Protein AF-A0A6B3I0G0-F1 (afdb_monomer)

Structure (mmCIF, N/CA/C/O backbone):
data_AF-A0A6B3I0G0-F1
#
_entry.id   AF-A0A6B3I0G0-F1
#
loop_
_atom_site.group_PDB
_atom_site.id
_atom_site.type_symbol
_atom_site.label_atom_id
_atom_site.label_alt_id
_atom_site.label_comp_id
_atom_site.label_asym_id
_atom_site.label_entity_id
_atom_site.label_seq_id
_atom_site.pdbx_PDB_ins_code
_atom_site.Cartn_x
_atom_site.Cartn_y
_atom_site.Cartn_z
_atom_site.occupancy
_atom_site.B_iso_or_equiv
_atom_site.auth_seq_id
_atom_site.auth_comp_id
_atom_site.auth_asym_id
_atom_site.auth_atom_id
_atom_site.pdbx_PDB_model_num
ATOM 1 N N . MET A 1 1 ? 5.205 12.231 10.479 1.00 69.94 1 MET A N 1
ATOM 2 C CA . MET A 1 1 ? 5.020 10.889 9.873 1.00 69.94 1 MET A CA 1
ATOM 3 C C . MET A 1 1 ? 5.214 10.915 8.364 1.00 69.94 1 MET A C 1
ATOM 5 O O . MET A 1 1 ? 5.812 9.984 7.843 1.00 69.94 1 MET A O 1
ATOM 9 N N . ASP A 1 2 ? 4.786 11.970 7.668 1.00 80.06 2 ASP A N 1
ATOM 10 C CA . ASP A 1 2 ? 4.932 12.045 6.207 1.00 80.06 2 ASP A CA 1
ATOM 11 C C . ASP A 1 2 ? 6.397 12.067 5.738 1.00 80.06 2 ASP A C 1
ATOM 13 O O . ASP A 1 2 ? 6.727 11.391 4.771 1.00 80.06 2 ASP A O 1
ATOM 17 N N . GLY A 1 3 ? 7.310 12.693 6.493 1.00 86.19 3 GLY A N 1
ATOM 18 C CA . GLY A 1 3 ? 8.752 12.625 6.209 1.00 86.19 3 GLY A CA 1
ATOM 19 C C . GLY A 1 3 ? 9.318 11.197 6.190 1.00 86.19 3 GLY A C 1
ATOM 20 O O . GLY A 1 3 ? 10.072 10.847 5.292 1.00 86.19 3 GLY A O 1
ATOM 21 N N . LEU A 1 4 ? 8.889 10.326 7.113 1.00 87.44 4 LEU A N 1
ATOM 22 C CA . LEU A 1 4 ? 9.329 8.922 7.140 1.00 87.44 4 LEU A CA 1
ATOM 23 C C . LEU A 1 4 ? 8.782 8.118 5.953 1.00 87.44 4 LEU A C 1
ATOM 25 O O . LEU A 1 4 ? 9.450 7.210 5.469 1.00 87.44 4 LEU A O 1
ATOM 29 N N . ARG A 1 5 ? 7.587 8.462 5.459 1.00 87.19 5 ARG A N 1
ATOM 30 C CA . ARG A 1 5 ? 7.023 7.851 4.245 1.00 87.19 5 ARG A CA 1
ATOM 31 C C . ARG A 1 5 ? 7.784 8.271 2.997 1.00 87.19 5 ARG A C 1
ATOM 33 O O . ARG A 1 5 ? 7.987 7.445 2.119 1.00 87.19 5 ARG A O 1
ATOM 40 N N . ILE A 1 6 ? 8.230 9.526 2.931 1.00 89.00 6 ILE A N 1
ATOM 41 C CA . ILE A 1 6 ? 9.088 10.000 1.839 1.00 89.00 6 ILE A CA 1
ATOM 42 C C . ILE A 1 6 ? 10.418 9.245 1.862 1.00 89.00 6 ILE A C 1
ATOM 44 O O . ILE A 1 6 ? 10.835 8.731 0.831 1.00 89.00 6 ILE A O 1
ATOM 48 N N . VAL A 1 7 ? 11.041 9.097 3.035 1.00 91.50 7 VAL A N 1
ATOM 49 C CA . VAL A 1 7 ? 12.265 8.291 3.178 1.00 91.50 7 VAL A CA 1
ATOM 50 C C . VAL A 1 7 ? 12.027 6.851 2.716 1.00 91.50 7 VAL A C 1
ATOM 52 O O . VAL A 1 7 ? 12.796 6.343 1.906 1.00 91.50 7 VAL A O 1
ATOM 55 N N . ALA A 1 8 ? 10.931 6.218 3.144 1.00 90.94 8 ALA A N 1
ATOM 56 C CA . ALA A 1 8 ? 10.567 4.874 2.701 1.00 90.94 8 ALA A CA 1
ATOM 57 C C . ALA A 1 8 ? 10.362 4.787 1.175 1.00 90.94 8 ALA A C 1
ATOM 59 O O . ALA A 1 8 ? 10.837 3.843 0.548 1.00 90.94 8 ALA A O 1
ATOM 60 N N . ALA A 1 9 ? 9.706 5.779 0.560 1.00 89.75 9 ALA A N 1
ATOM 61 C CA . ALA A 1 9 ? 9.525 5.848 -0.892 1.00 89.75 9 ALA A CA 1
ATOM 62 C C . ALA A 1 9 ? 10.864 5.956 -1.622 1.00 89.75 9 ALA A C 1
ATOM 64 O O . ALA A 1 9 ? 11.109 5.208 -2.564 1.00 89.75 9 ALA A O 1
ATOM 65 N N . LEU A 1 10 ? 11.749 6.840 -1.158 1.00 91.44 10 LEU A N 1
ATOM 66 C CA . LEU A 1 10 ? 13.077 7.024 -1.739 1.00 91.44 10 LEU A CA 1
ATOM 67 C C . LEU A 1 10 ? 13.928 5.759 -1.617 1.00 91.44 10 LEU A C 1
ATOM 69 O O . LEU A 1 10 ? 14.600 5.395 -2.576 1.00 91.44 10 LEU A O 1
ATOM 73 N N . MET A 1 11 ? 13.851 5.055 -0.486 1.00 92.06 11 MET A N 1
ATOM 74 C CA . MET A 1 11 ? 14.497 3.753 -0.306 1.00 92.06 11 MET A CA 1
ATOM 75 C C . MET A 1 11 ? 14.012 2.732 -1.344 1.00 92.06 11 MET A C 1
ATOM 77 O O . MET A 1 11 ? 14.832 2.083 -1.991 1.00 92.06 11 MET A O 1
ATOM 81 N N . VAL A 1 12 ? 12.696 2.623 -1.555 1.00 90.19 12 VAL A N 1
ATOM 82 C CA . VAL A 1 12 ? 12.117 1.698 -2.546 1.00 90.19 12 VAL A CA 1
ATOM 83 C C . VAL A 1 12 ? 12.515 2.089 -3.972 1.00 90.19 12 VAL A C 1
ATOM 85 O O . VAL A 1 12 ? 12.908 1.223 -4.753 1.00 90.19 12 VAL A O 1
ATOM 88 N N . CYS A 1 13 ? 12.477 3.380 -4.310 1.00 89.69 13 CYS A N 1
ATOM 89 C CA . CYS A 1 13 ? 12.934 3.875 -5.609 1.00 89.69 13 CYS A CA 1
ATOM 90 C C . CYS A 1 13 ? 14.417 3.56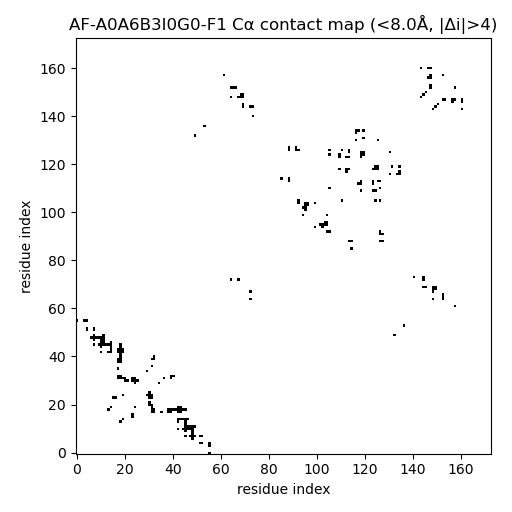0 -5.839 1.00 89.69 13 CYS A C 1
ATOM 92 O O . CYS A 1 13 ? 14.778 3.062 -6.903 1.00 89.69 13 CYS A O 1
ATOM 94 N N . LEU A 1 14 ? 15.265 3.793 -4.833 1.00 90.12 14 LEU A N 1
ATOM 95 C CA . LEU A 1 14 ? 16.694 3.505 -4.906 1.00 90.12 14 LEU A CA 1
ATOM 96 C C . LEU A 1 14 ? 16.953 2.006 -5.102 1.00 90.12 14 LEU A C 1
ATOM 98 O O . LEU A 1 14 ? 17.773 1.634 -5.940 1.00 90.12 14 LEU A O 1
ATOM 102 N N . TYR A 1 15 ? 16.212 1.150 -4.393 1.00 89.12 15 TYR A N 1
ATOM 103 C CA . TYR A 1 15 ? 16.270 -0.296 -4.594 1.00 89.12 15 TYR A CA 1
ATOM 104 C C . TYR A 1 15 ? 15.917 -0.676 -6.031 1.00 89.12 15 TYR A C 1
ATOM 106 O O . TYR A 1 15 ? 16.691 -1.366 -6.682 1.00 89.12 15 TYR A O 1
ATOM 114 N N . HIS A 1 16 ? 14.801 -0.183 -6.568 1.00 86.88 16 HIS A N 1
ATOM 115 C CA . HIS A 1 16 ? 14.402 -0.498 -7.940 1.00 86.88 16 HIS A CA 1
ATOM 116 C C . HIS A 1 16 ? 15.345 0.059 -9.010 1.00 86.88 16 HIS A C 1
ATOM 118 O O . HIS A 1 16 ? 15.413 -0.517 -10.089 1.00 86.88 16 HIS A O 1
ATOM 124 N N . TYR A 1 17 ? 16.063 1.145 -8.728 1.00 84.44 17 TYR A N 1
ATOM 125 C CA . TYR A 1 17 ? 16.966 1.776 -9.687 1.00 84.44 17 TYR A CA 1
ATOM 126 C C . TYR A 1 17 ? 18.373 1.156 -9.692 1.00 84.44 17 TYR A C 1
ATOM 128 O O . TYR A 1 17 ? 18.923 0.899 -10.762 1.00 84.44 17 TYR A O 1
ATOM 136 N N . ALA A 1 18 ? 18.949 0.911 -8.508 1.00 84.00 18 ALA A N 1
ATOM 137 C CA . ALA A 1 18 ? 20.360 0.531 -8.350 1.00 84.00 18 ALA A CA 1
ATOM 138 C C . ALA A 1 18 ? 20.608 -0.738 -7.508 1.00 84.00 18 ALA A C 1
ATOM 140 O O . ALA A 1 18 ? 21.733 -1.236 -7.481 1.00 84.00 18 ALA A O 1
ATOM 141 N N . GLY A 1 19 ? 19.601 -1.247 -6.790 1.00 78.94 19 GLY A N 1
ATOM 142 C CA . GLY A 1 19 ? 19.750 -2.390 -5.872 1.00 78.94 19 GLY A CA 1
ATOM 143 C C . GLY A 1 19 ? 19.107 -3.697 -6.349 1.00 78.94 19 GLY A C 1
ATOM 144 O O . GLY A 1 19 ? 19.468 -4.770 -5.875 1.00 78.94 19 GLY A O 1
ATOM 145 N N . LYS A 1 20 ? 18.134 -3.628 -7.260 1.00 79.50 20 LYS A N 1
ATOM 146 C CA . LYS A 1 20 ? 17.402 -4.784 -7.776 1.00 79.50 20 LYS A CA 1
ATOM 147 C C . LYS A 1 20 ? 18.126 -5.351 -8.997 1.00 79.50 20 LYS A C 1
ATOM 149 O O . LYS A 1 20 ? 18.380 -4.628 -9.953 1.00 79.50 20 LYS A O 1
ATOM 154 N N . GLU A 1 21 ? 18.401 -6.649 -8.986 1.00 75.81 21 GLU A N 1
ATOM 155 C CA . GLU A 1 21 ? 18.920 -7.374 -10.153 1.00 75.81 21 GLU A CA 1
ATOM 156 C C . GLU A 1 21 ? 17.788 -7.967 -11.026 1.00 75.81 21 GLU A C 1
ATOM 158 O O . GLU A 1 21 ? 16.598 -7.753 -10.767 1.00 75.81 21 GLU A O 1
ATOM 163 N N . GLY A 1 22 ? 18.135 -8.688 -12.098 1.00 80.81 22 GLY A N 1
ATOM 164 C CA . GLY A 1 22 ? 17.175 -9.266 -13.050 1.00 80.81 22 GLY A CA 1
ATOM 165 C C . GLY A 1 22 ? 16.700 -8.241 -14.082 1.00 80.81 22 GLY A C 1
ATOM 166 O O . GLY A 1 22 ? 17.522 -7.655 -14.777 1.00 80.81 22 GLY A O 1
ATOM 167 N N . THR A 1 23 ? 15.392 -7.964 -14.136 1.00 71.00 23 THR A N 1
ATOM 168 C CA . THR A 1 23 ? 14.775 -7.060 -15.136 1.00 71.00 23 THR A CA 1
ATOM 169 C C . THR A 1 23 ? 15.430 -5.677 -15.211 1.00 71.00 23 THR A C 1
ATOM 171 O O . THR A 1 23 ? 15.455 -5.043 -16.255 1.00 71.00 23 THR A O 1
ATOM 174 N N . VAL A 1 24 ? 15.962 -5.184 -14.089 1.00 72.94 24 VAL A N 1
ATOM 175 C CA . VAL A 1 24 ? 16.658 -3.890 -14.027 1.00 72.94 24 VAL A CA 1
ATOM 176 C C . VAL A 1 24 ? 18.065 -3.991 -14.619 1.00 72.94 24 VAL A C 1
ATOM 178 O O . VAL A 1 24 ? 18.493 -3.081 -15.320 1.00 72.94 24 VAL A O 1
ATOM 181 N N . ALA A 1 25 ? 18.772 -5.103 -14.401 1.00 76.06 25 ALA A N 1
ATOM 182 C CA . ALA A 1 25 ? 20.063 -5.358 -15.041 1.00 76.06 25 ALA A CA 1
ATOM 183 C C . ALA A 1 25 ? 19.920 -5.491 -16.565 1.00 76.06 25 ALA A C 1
ATOM 185 O O . ALA A 1 25 ? 20.778 -5.017 -17.302 1.00 76.06 25 ALA A O 1
ATOM 186 N N . GLU A 1 26 ? 18.809 -6.063 -17.037 1.00 76.19 26 GLU A N 1
ATOM 187 C CA . GLU A 1 26 ? 18.459 -6.092 -18.462 1.00 76.19 26 GLU A CA 1
ATOM 188 C C . GLU A 1 26 ? 18.226 -4.679 -19.016 1.00 76.19 26 GLU A C 1
ATOM 190 O O . GLU A 1 26 ? 18.789 -4.340 -20.055 1.00 76.19 26 GLU A O 1
ATOM 195 N N . SER A 1 27 ? 17.493 -3.812 -18.301 1.00 77.12 27 SER A N 1
ATOM 196 C CA . SER A 1 27 ? 17.328 -2.400 -18.692 1.00 77.12 27 SER A CA 1
ATOM 197 C C . SER A 1 27 ? 18.646 -1.625 -18.759 1.00 77.12 27 SER A C 1
ATOM 199 O O . SER A 1 27 ? 18.802 -0.750 -19.609 1.00 77.12 27 SER A O 1
ATOM 201 N N . TRP A 1 28 ? 19.590 -1.929 -17.868 1.00 78.38 28 TRP A N 1
ATOM 202 C CA . TRP A 1 28 ? 20.912 -1.301 -17.843 1.00 78.38 28 TRP A CA 1
ATOM 203 C C . TRP A 1 28 ? 21.917 -1.935 -18.815 1.00 78.38 28 TRP A C 1
ATOM 205 O O . TRP A 1 28 ? 23.000 -1.387 -19.017 1.00 78.38 28 TRP A O 1
ATOM 215 N N . GLY A 1 29 ? 21.603 -3.101 -19.385 1.00 79.12 29 GLY A N 1
ATOM 216 C CA . GLY A 1 29 ? 22.521 -3.911 -20.190 1.00 79.12 29 GLY A CA 1
ATOM 217 C C . GLY A 1 29 ? 23.643 -4.602 -19.399 1.00 79.12 29 GLY A C 1
ATOM 218 O O . GLY A 1 29 ? 24.358 -5.426 -19.964 1.00 79.12 29 GLY A O 1
ATOM 219 N N . GLN A 1 30 ? 23.808 -4.294 -18.108 1.00 80.31 30 GLN A N 1
ATOM 220 C CA . GLN A 1 30 ? 24.756 -4.907 -17.169 1.00 80.31 30 GLN A CA 1
ATOM 221 C C . GLN A 1 30 ? 24.193 -4.854 -15.739 1.00 80.31 30 GLN A C 1
ATOM 223 O O . GLN A 1 30 ? 23.286 -4.072 -15.449 1.00 80.31 30 GLN A O 1
ATOM 228 N N . SER A 1 31 ? 24.733 -5.662 -14.816 1.00 79.69 31 SER A N 1
ATOM 229 C CA . SER A 1 31 ? 24.284 -5.624 -13.414 1.00 79.69 31 SER A CA 1
ATOM 230 C C . SER A 1 31 ? 24.536 -4.238 -12.786 1.00 79.69 31 SER A C 1
ATOM 232 O O . SER A 1 31 ? 25.650 -3.709 -12.890 1.00 79.69 31 SER A O 1
ATOM 234 N N . PRO A 1 32 ? 23.545 -3.660 -12.073 1.00 78.69 32 PRO A N 1
ATOM 235 C CA . PRO A 1 32 ? 23.714 -2.419 -11.317 1.00 78.69 32 PRO A CA 1
ATOM 236 C C . PRO A 1 32 ? 24.874 -2.456 -10.317 1.00 78.69 32 PRO A C 1
ATOM 238 O O . PRO A 1 32 ? 25.462 -1.413 -10.032 1.00 78.69 32 PRO A O 1
ATOM 241 N N . ALA A 1 33 ? 25.241 -3.641 -9.818 1.00 78.56 33 ALA A N 1
ATOM 242 C CA . ALA A 1 33 ? 26.380 -3.817 -8.922 1.00 78.56 33 ALA A CA 1
ATOM 243 C C . ALA A 1 33 ? 27.722 -3.499 -9.605 1.00 78.56 33 ALA A C 1
ATOM 245 O O . ALA A 1 33 ? 28.654 -3.047 -8.944 1.00 78.56 33 ALA A O 1
ATOM 246 N N . HIS A 1 34 ? 27.815 -3.680 -10.925 1.00 80.50 34 HIS A N 1
ATOM 247 C CA . HIS A 1 34 ? 28.999 -3.315 -11.704 1.00 80.50 34 HIS A CA 1
ATOM 248 C C . HIS A 1 34 ? 29.009 -1.834 -12.094 1.00 80.50 34 HIS A C 1
ATOM 250 O O . HIS A 1 34 ? 30.063 -1.202 -12.055 1.00 80.50 34 HIS A O 1
ATOM 256 N N . LEU A 1 35 ? 27.848 -1.271 -12.442 1.00 81.06 35 LEU A N 1
ATOM 257 C CA . LEU A 1 35 ? 27.731 0.134 -12.851 1.00 81.06 35 LEU A CA 1
ATOM 258 C C . LEU A 1 35 ? 27.845 1.103 -11.666 1.00 81.06 35 LEU A C 1
ATOM 260 O O . LEU A 1 35 ? 28.427 2.179 -11.796 1.00 81.06 35 LEU A O 1
ATOM 264 N N . PHE A 1 36 ? 27.317 0.718 -10.501 1.00 82.19 36 PHE A N 1
ATOM 265 C CA . PHE A 1 36 ? 27.279 1.553 -9.302 1.00 82.19 36 PHE A CA 1
ATOM 266 C C . PHE A 1 36 ? 27.688 0.761 -8.043 1.00 82.19 36 PHE A C 1
ATOM 268 O O . PHE A 1 36 ? 26.871 0.579 -7.143 1.00 82.19 36 PHE A O 1
ATOM 275 N N . PRO A 1 37 ? 28.943 0.301 -7.915 1.00 78.94 37 PRO A N 1
ATOM 276 C CA . PRO A 1 37 ? 29.349 -0.661 -6.880 1.00 78.94 37 PRO A CA 1
ATOM 277 C C . PRO A 1 37 ? 29.134 -0.174 -5.438 1.00 78.94 37 PRO A C 1
ATOM 279 O O . PRO A 1 37 ? 28.650 -0.916 -4.578 1.00 78.94 37 PRO A O 1
ATOM 282 N N . THR A 1 38 ? 29.432 1.097 -5.161 1.00 81.62 38 THR A N 1
ATOM 283 C CA . THR A 1 38 ? 29.195 1.699 -3.841 1.00 81.62 38 THR A CA 1
ATOM 284 C C . THR A 1 38 ? 27.710 1.934 -3.583 1.00 81.62 38 THR A C 1
ATOM 286 O O . THR A 1 38 ? 27.217 1.599 -2.509 1.00 81.62 38 THR A O 1
ATOM 289 N N . LEU A 1 39 ? 26.974 2.466 -4.563 1.00 82.00 39 LEU A N 1
ATOM 290 C CA . LEU A 1 39 ? 25.552 2.783 -4.415 1.00 82.00 39 LEU A CA 1
ATOM 291 C C . LEU A 1 39 ? 24.688 1.523 -4.321 1.00 82.00 39 LEU A C 1
ATOM 293 O O . LEU A 1 39 ? 23.778 1.483 -3.500 1.00 82.00 39 LEU A O 1
ATOM 297 N N . SER A 1 40 ? 24.985 0.497 -5.119 1.00 80.38 40 SER A N 1
ATOM 298 C CA . SER A 1 40 ? 24.253 -0.771 -5.171 1.00 80.38 40 SER A CA 1
ATOM 299 C C . SER A 1 40 ? 24.279 -1.486 -3.817 1.00 80.38 40 SER A C 1
ATOM 301 O O . SER A 1 40 ? 23.236 -1.911 -3.322 1.00 80.38 40 SER A O 1
ATOM 303 N N . SER A 1 41 ? 25.430 -1.468 -3.134 1.00 81.62 41 SER A N 1
ATOM 304 C CA . SER A 1 41 ? 25.583 -2.016 -1.778 1.00 81.62 41 SER A CA 1
ATOM 305 C C . SER A 1 41 ? 24.605 -1.398 -0.768 1.00 81.62 41 SER A C 1
ATOM 307 O O . SER A 1 41 ? 24.040 -2.110 0.061 1.00 81.62 41 SER A O 1
ATOM 309 N N . PHE A 1 42 ? 24.355 -0.084 -0.848 1.00 83.44 42 PHE A N 1
ATOM 310 C CA . PHE A 1 42 ? 23.356 0.587 -0.006 1.00 83.44 42 PHE A CA 1
ATOM 311 C C . PHE A 1 42 ? 21.930 0.426 -0.550 1.00 83.44 42 PHE A C 1
ATOM 313 O O . PHE A 1 42 ? 20.984 0.261 0.222 1.00 83.44 42 PHE A O 1
ATOM 320 N N . ALA A 1 43 ? 21.764 0.449 -1.871 1.00 86.38 43 ALA A N 1
ATOM 321 C CA . ALA A 1 43 ? 20.476 0.378 -2.547 1.00 86.38 43 ALA A CA 1
ATOM 322 C C . ALA A 1 43 ? 19.749 -0.949 -2.300 1.00 86.38 43 ALA A C 1
ATOM 324 O O . ALA A 1 43 ? 18.521 -0.952 -2.224 1.00 86.38 43 ALA A O 1
ATOM 325 N N . THR A 1 44 ? 20.468 -2.057 -2.099 1.00 84.38 44 THR A N 1
ATOM 326 C CA . THR A 1 44 ? 19.881 -3.365 -1.749 1.00 84.38 44 THR A CA 1
ATOM 327 C C . THR A 1 44 ? 19.038 -3.302 -0.468 1.00 84.38 44 THR A C 1
ATOM 329 O O . THR A 1 44 ? 17.951 -3.889 -0.398 1.00 84.38 44 THR A O 1
ATOM 332 N N . TYR A 1 45 ? 19.465 -2.505 0.519 1.00 86.94 45 TYR A N 1
ATOM 333 C CA . TYR A 1 45 ? 18.698 -2.258 1.748 1.00 86.94 45 TYR A CA 1
ATOM 334 C C . TYR A 1 45 ? 17.457 -1.389 1.523 1.00 86.94 45 TYR A C 1
ATOM 336 O O . TYR A 1 45 ? 16.588 -1.312 2.390 1.00 86.94 45 TYR A O 1
ATOM 344 N N . GLY A 1 46 ? 17.320 -0.762 0.355 1.00 87.50 46 GLY A N 1
ATOM 345 C CA . GLY A 1 46 ? 16.136 0.007 -0.003 1.00 87.50 46 GLY A CA 1
ATOM 346 C C . GLY A 1 46 ? 14.852 -0.835 -0.052 1.00 87.50 46 GLY A C 1
ATOM 347 O O . GLY A 1 46 ? 13.760 -0.308 0.161 1.00 87.50 46 GLY A O 1
ATOM 348 N N . SER A 1 47 ? 14.977 -2.159 -0.214 1.00 88.12 47 SER A N 1
ATOM 349 C CA . SER A 1 47 ? 13.871 -3.119 -0.077 1.00 88.12 47 SER A CA 1
ATOM 350 C C . SER A 1 47 ? 13.180 -3.051 1.296 1.00 88.12 47 SER A C 1
ATOM 352 O O . SER A 1 47 ? 11.964 -3.247 1.386 1.00 88.12 47 SER A O 1
ATOM 354 N N . LEU A 1 48 ? 13.911 -2.665 2.353 1.00 90.56 48 LEU A N 1
ATOM 355 C CA . LEU A 1 48 ? 13.364 -2.450 3.698 1.00 90.56 48 LEU A CA 1
ATOM 356 C C . LEU A 1 48 ? 12.358 -1.288 3.749 1.00 90.56 48 LEU A C 1
ATOM 358 O O . LEU A 1 48 ? 11.517 -1.227 4.649 1.00 90.56 48 LEU A O 1
ATOM 362 N N . GLY A 1 49 ? 12.390 -0.383 2.764 1.00 90.12 49 GLY A N 1
ATOM 363 C CA . GLY A 1 49 ? 11.429 0.713 2.650 1.00 90.12 49 GLY A CA 1
ATOM 364 C C . GLY A 1 49 ? 9.980 0.218 2.574 1.00 90.12 49 GLY A C 1
ATOM 365 O O . GLY A 1 49 ? 9.089 0.837 3.155 1.00 90.12 49 GLY A O 1
ATOM 366 N N . VAL A 1 50 ? 9.737 -0.949 1.963 1.00 89.25 50 VAL A N 1
ATOM 367 C CA . VAL A 1 50 ? 8.400 -1.569 1.930 1.00 89.25 50 VAL A CA 1
ATOM 368 C C . VAL A 1 50 ? 7.927 -1.934 3.340 1.00 89.25 50 VAL A C 1
ATOM 370 O O . VAL A 1 50 ? 6.790 -1.644 3.711 1.00 89.25 50 VAL A O 1
ATOM 373 N N . GLN A 1 51 ? 8.798 -2.529 4.157 1.00 90.88 51 GLN A N 1
ATOM 374 C CA . GLN A 1 51 ? 8.458 -2.905 5.534 1.00 90.88 51 GLN A CA 1
ATOM 375 C C . GLN A 1 51 ? 8.228 -1.661 6.397 1.00 90.88 51 GLN A C 1
ATOM 377 O O . GLN A 1 51 ? 7.281 -1.620 7.185 1.00 90.88 51 GLN A O 1
ATOM 382 N N . LEU A 1 52 ? 9.031 -0.613 6.193 1.00 89.62 52 LEU A N 1
ATOM 383 C CA . LEU A 1 52 ? 8.847 0.671 6.863 1.00 89.62 52 LEU A CA 1
ATOM 384 C C . LEU A 1 52 ? 7.486 1.302 6.519 1.00 89.62 52 LEU A C 1
ATOM 386 O O . LEU A 1 52 ? 6.799 1.789 7.420 1.00 89.62 52 LEU A O 1
ATOM 390 N N . PHE A 1 53 ? 7.046 1.233 5.257 1.00 88.06 53 PHE A N 1
ATOM 391 C CA . PHE A 1 53 ? 5.701 1.663 4.861 1.00 88.06 53 PHE A CA 1
ATOM 392 C C . PHE A 1 53 ? 4.607 0.931 5.637 1.00 88.06 53 PHE A C 1
ATOM 394 O O . PHE A 1 53 ? 3.725 1.584 6.198 1.00 88.06 53 PHE A O 1
ATOM 401 N N . PHE A 1 54 ? 4.686 -0.399 5.725 1.00 88.31 54 PHE A N 1
ATOM 402 C CA . PHE A 1 54 ? 3.702 -1.195 6.459 1.00 88.31 54 PHE A CA 1
ATOM 403 C C . PHE A 1 54 ? 3.660 -0.854 7.948 1.00 88.31 54 PHE A C 1
ATOM 405 O O . PHE A 1 54 ? 2.571 -0.704 8.506 1.00 88.31 54 PHE A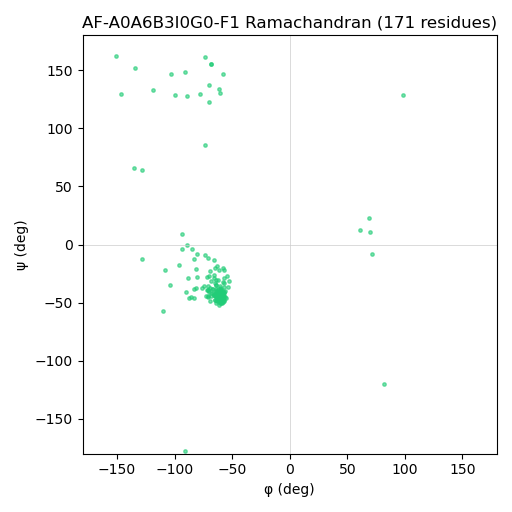 O 1
ATOM 412 N N . ILE A 1 55 ? 4.819 -0.667 8.584 1.00 89.56 55 ILE A N 1
ATOM 413 C CA . ILE A 1 55 ? 4.900 -0.289 10.001 1.00 89.56 55 ILE A CA 1
ATOM 414 C C . ILE A 1 55 ? 4.252 1.083 10.227 1.00 89.56 55 ILE A C 1
ATOM 416 O O . ILE A 1 55 ? 3.409 1.233 11.116 1.00 89.56 55 ILE A O 1
ATOM 420 N N . ILE A 1 56 ? 4.587 2.080 9.399 1.00 90.25 56 ILE A N 1
ATOM 421 C CA . ILE A 1 56 ? 4.020 3.431 9.519 1.00 90.25 56 ILE A CA 1
ATOM 422 C C . ILE A 1 56 ? 2.509 3.405 9.263 1.00 90.25 56 ILE A C 1
ATOM 424 O O . ILE A 1 56 ? 1.750 4.031 10.007 1.00 90.25 56 ILE A O 1
ATOM 428 N N . SER A 1 57 ? 2.050 2.696 8.228 1.00 88.00 57 SER A N 1
ATOM 429 C CA . SER A 1 57 ? 0.621 2.546 7.938 1.00 88.00 57 SER A CA 1
ATOM 430 C C . SER A 1 57 ? -0.119 1.886 9.100 1.00 88.00 57 SER A C 1
ATOM 432 O O . SER A 1 57 ? -1.098 2.459 9.584 1.00 88.00 57 SER A O 1
ATOM 434 N N . GLY A 1 58 ? 0.377 0.755 9.612 1.00 88.94 58 GLY A N 1
ATOM 435 C CA . GLY A 1 58 ? -0.201 0.048 10.759 1.00 88.94 58 GLY A CA 1
ATOM 436 C C . GLY A 1 58 ? -0.318 0.933 12.001 1.00 88.94 58 GLY A C 1
ATOM 437 O O . GLY A 1 58 ? -1.384 1.005 12.619 1.00 88.94 58 GLY A O 1
ATOM 438 N N . PHE A 1 59 ? 0.738 1.685 12.317 1.00 89.25 59 PHE A N 1
ATOM 439 C CA . PHE A 1 59 ? 0.735 2.643 13.422 1.00 89.25 59 PHE A CA 1
ATOM 440 C C . PHE A 1 59 ? -0.324 3.743 13.240 1.00 89.25 59 PHE A C 1
ATOM 442 O O . PHE A 1 59 ? -1.151 3.973 14.129 1.00 89.25 59 PHE A O 1
ATOM 449 N N . VAL A 1 60 ? -0.357 4.390 12.068 1.00 88.94 60 VAL A N 1
ATOM 450 C CA . VAL A 1 60 ? -1.332 5.452 11.756 1.00 88.94 60 VAL A CA 1
ATOM 451 C C . VAL A 1 60 ? -2.765 4.932 11.848 1.00 88.94 60 VAL A C 1
ATOM 453 O O . VAL A 1 60 ? -3.648 5.643 12.332 1.00 88.94 60 VAL A O 1
ATOM 456 N N . ILE A 1 61 ? -3.012 3.702 11.403 1.00 88.31 61 ILE A N 1
ATOM 457 C CA . ILE A 1 61 ? -4.331 3.061 11.446 1.00 88.31 61 ILE A CA 1
ATOM 458 C C . ILE A 1 61 ? -4.798 2.863 12.876 1.00 88.31 61 ILE A C 1
ATOM 460 O O . ILE A 1 61 ? -5.905 3.292 13.203 1.00 88.31 61 ILE A O 1
ATOM 464 N N . CYS A 1 62 ? -3.949 2.278 13.720 1.00 89.31 62 CYS A N 1
ATOM 465 C CA . CYS A 1 62 ? -4.273 2.062 15.123 1.00 89.31 62 CYS A CA 1
ATOM 466 C C . CYS A 1 62 ? -4.626 3.393 15.800 1.00 89.31 62 CYS A C 1
ATOM 468 O O . CYS A 1 62 ? -5.687 3.506 16.413 1.00 89.31 62 CYS A O 1
ATOM 470 N N . MET A 1 63 ? -3.806 4.427 15.594 1.00 88.12 63 MET A N 1
ATOM 471 C CA . MET A 1 63 ? -4.006 5.752 16.189 1.00 88.12 63 MET A CA 1
ATOM 472 C C . MET A 1 63 ? -5.268 6.469 15.694 1.00 88.12 63 MET A C 1
ATOM 474 O O . MET A 1 63 ? -6.000 7.053 16.485 1.00 88.12 63 MET A O 1
ATOM 478 N N . SER A 1 64 ? -5.555 6.430 14.393 1.00 87.44 64 SER A N 1
ATOM 479 C CA . SER A 1 64 ? -6.672 7.195 13.808 1.00 87.44 64 SER A CA 1
ATOM 480 C C . SER A 1 64 ? -8.016 6.454 13.785 1.00 87.44 64 SER A C 1
ATOM 482 O O . SER A 1 64 ? -9.011 7.011 13.319 1.00 87.44 64 SER A O 1
ATOM 484 N N . SER A 1 65 ? -8.055 5.215 14.283 1.00 88.19 65 SER A N 1
ATOM 485 C CA . SER A 1 65 ? -9.280 4.413 14.405 1.00 88.19 65 SER A CA 1
ATOM 486 C C . SER A 1 65 ? -10.127 4.747 15.638 1.00 88.19 65 SER A C 1
ATOM 488 O O . SER A 1 65 ? -11.326 4.469 15.649 1.00 88.19 65 SER A O 1
ATOM 490 N N . TRP A 1 66 ? -9.531 5.359 16.665 1.00 89.94 66 TRP A N 1
ATOM 491 C CA . TRP A 1 66 ? -10.215 5.693 17.913 1.00 89.94 66 TRP A CA 1
ATOM 492 C C . TRP A 1 66 ? -11.396 6.640 17.683 1.00 89.94 66 TRP A C 1
ATOM 494 O O . TRP A 1 66 ? -11.268 7.659 17.007 1.00 89.94 66 TRP A O 1
ATOM 504 N N . GLY A 1 67 ? -12.554 6.287 18.246 1.00 84.88 67 GLY A N 1
ATOM 505 C CA . GLY A 1 67 ? -13.774 7.093 18.145 1.00 84.88 67 GLY A CA 1
ATOM 506 C C . GLY A 1 67 ? -14.408 7.145 16.750 1.00 84.88 67 GLY A C 1
ATOM 507 O O . GLY A 1 67 ? -15.304 7.956 16.538 1.00 84.88 67 GLY A O 1
ATOM 508 N N . ARG A 1 68 ? -13.969 6.313 15.793 1.00 86.69 68 ARG A N 1
ATOM 509 C CA . ARG A 1 68 ? -14.551 6.262 14.443 1.00 86.69 68 ARG A CA 1
ATOM 510 C C . ARG A 1 68 ? -15.466 5.061 14.252 1.00 86.69 68 ARG A C 1
ATOM 512 O O . ARG A 1 68 ? -15.205 3.977 14.769 1.00 86.69 68 ARG A O 1
ATOM 519 N N . THR A 1 69 ? -16.507 5.245 13.444 1.00 87.94 69 THR A N 1
ATOM 520 C CA . THR A 1 69 ? -17.328 4.134 12.954 1.00 87.94 69 THR A CA 1
ATOM 521 C C . THR A 1 69 ? -16.577 3.340 11.881 1.00 87.94 69 THR A C 1
ATOM 523 O O . THR A 1 69 ? -15.636 3.837 11.254 1.00 87.94 69 THR A O 1
ATOM 526 N N . VAL A 1 70 ? -17.023 2.108 11.616 1.00 87.19 70 VAL A N 1
ATOM 527 C CA . VAL A 1 70 ? -16.480 1.273 10.527 1.00 87.19 70 VAL A CA 1
ATOM 528 C C . VAL A 1 70 ? -16.594 1.982 9.174 1.00 87.19 70 VAL A C 1
ATOM 530 O O . VAL A 1 70 ? -15.646 1.966 8.390 1.00 87.19 70 VAL A O 1
ATOM 533 N N . GLY A 1 71 ? -17.722 2.653 8.917 1.00 86.88 71 GLY A N 1
ATOM 534 C CA . GLY A 1 71 ? -17.954 3.383 7.670 1.00 86.88 71 GLY A CA 1
ATOM 535 C C . GLY A 1 71 ? -17.007 4.572 7.496 1.00 86.88 71 GLY A C 1
ATOM 536 O O . GLY A 1 71 ? -16.459 4.772 6.413 1.00 86.88 71 GLY A O 1
ATOM 537 N N . ASP A 1 72 ? -16.757 5.340 8.557 1.00 87.12 72 ASP A N 1
ATOM 538 C CA . ASP A 1 72 ? -15.837 6.486 8.502 1.00 87.12 72 ASP A CA 1
ATOM 539 C C . ASP A 1 72 ? -14.382 6.046 8.377 1.00 87.12 72 ASP A C 1
ATOM 541 O O . ASP A 1 72 ? -13.591 6.679 7.671 1.00 87.12 72 ASP A O 1
ATOM 545 N N . PHE A 1 73 ? -14.036 4.936 9.030 1.00 88.31 73 PHE A N 1
ATOM 546 C CA . PHE A 1 73 ? -12.738 4.300 8.879 1.00 88.31 73 PHE A CA 1
ATOM 547 C C . PHE A 1 73 ? -12.517 3.856 7.428 1.00 88.31 73 PHE A C 1
ATOM 549 O O . PHE A 1 73 ? -11.527 4.254 6.815 1.00 88.31 73 PHE A O 1
ATOM 556 N N . PHE A 1 74 ? -13.458 3.105 6.848 1.00 87.19 74 PHE A N 1
ATOM 557 C CA . PHE A 1 74 ? -13.327 2.578 5.489 1.00 87.19 74 PHE A CA 1
ATOM 558 C C . PHE A 1 74 ? -13.299 3.692 4.435 1.00 87.19 74 PHE A C 1
ATOM 560 O O . PHE A 1 74 ? -12.385 3.732 3.611 1.00 87.19 74 PHE A O 1
ATOM 567 N N . ARG A 1 75 ? -14.225 4.661 4.511 1.00 88.31 75 ARG A N 1
ATOM 568 C CA . ARG A 1 75 ? -14.270 5.808 3.584 1.00 88.31 75 ARG A CA 1
ATOM 569 C C . ARG A 1 75 ? -12.972 6.607 3.596 1.00 88.31 75 ARG A C 1
ATOM 571 O O . ARG A 1 75 ? -12.443 6.922 2.534 1.00 88.31 75 ARG A O 1
ATOM 578 N N . SER A 1 76 ? -12.416 6.876 4.780 1.00 87.25 76 SER A N 1
ATOM 579 C CA . SER A 1 76 ? -11.148 7.606 4.906 1.00 87.25 76 SER A CA 1
ATOM 580 C C . SER A 1 76 ? -9.970 6.878 4.248 1.00 87.25 76 SER A C 1
ATOM 582 O O . SER A 1 76 ? -9.034 7.528 3.775 1.00 87.25 76 SER A O 1
ATOM 584 N N . ARG A 1 77 ? -9.992 5.541 4.215 1.00 87.69 77 ARG A N 1
ATOM 585 C CA . ARG A 1 77 ? -8.935 4.735 3.591 1.00 87.69 77 ARG A CA 1
ATOM 586 C C . ARG A 1 77 ? -9.117 4.603 2.094 1.00 87.69 77 ARG A C 1
ATOM 588 O O . ARG A 1 77 ? -8.161 4.850 1.367 1.00 87.69 77 ARG A O 1
ATOM 595 N N . VAL A 1 78 ? -10.331 4.310 1.636 1.00 87.94 78 VAL A N 1
ATOM 596 C CA . VAL A 1 78 ? -10.638 4.225 0.203 1.00 87.94 78 VAL A CA 1
ATOM 597 C C . VAL A 1 78 ? -10.331 5.549 -0.491 1.00 87.94 78 VAL A C 1
ATOM 599 O O . VAL A 1 78 ? -9.581 5.559 -1.462 1.00 87.94 78 VAL A O 1
ATOM 602 N N . ALA A 1 79 ? -10.790 6.671 0.073 1.00 89.19 79 ALA A N 1
ATOM 603 C CA . ALA A 1 79 ? -10.541 8.005 -0.478 1.00 89.19 79 ALA A CA 1
ATOM 604 C C . ALA A 1 79 ? -9.054 8.402 -0.498 1.00 89.19 79 ALA A C 1
ATOM 606 O O . ALA A 1 79 ? -8.672 9.316 -1.218 1.00 89.19 79 ALA A O 1
ATOM 607 N N . ARG A 1 80 ? -8.206 7.733 0.291 1.00 85.50 80 ARG A N 1
ATOM 608 C CA . ARG A 1 80 ? -6.756 7.956 0.293 1.00 85.50 80 ARG A CA 1
ATOM 609 C C . ARG A 1 80 ? -6.032 7.050 -0.701 1.00 85.50 80 ARG A C 1
ATOM 611 O O . ARG A 1 80 ? -5.090 7.501 -1.340 1.00 85.50 80 ARG A O 1
ATOM 618 N N . LEU A 1 81 ? -6.432 5.781 -0.788 1.00 86.62 81 LEU A N 1
ATOM 619 C CA . LEU A 1 81 ? -5.686 4.748 -1.509 1.00 86.62 81 LEU A CA 1
ATOM 620 C C . LEU A 1 81 ? -6.070 4.687 -2.993 1.00 86.62 81 LEU A C 1
ATOM 622 O O . LEU A 1 81 ? -5.196 4.658 -3.856 1.00 86.62 81 LEU A O 1
ATOM 626 N N . TYR A 1 82 ? -7.373 4.710 -3.291 1.00 89.81 82 TYR A N 1
ATOM 627 C CA . TYR A 1 82 ? -7.882 4.504 -4.648 1.00 89.81 82 TYR A CA 1
ATOM 628 C C . TYR A 1 82 ? -7.505 5.618 -5.631 1.00 89.81 82 TYR A C 1
ATOM 630 O O . TYR A 1 82 ? -7.090 5.275 -6.733 1.00 89.81 82 TYR A O 1
ATOM 638 N N . PRO A 1 83 ? -7.552 6.921 -5.281 1.00 91.56 83 PRO A N 1
ATOM 639 C CA . PRO A 1 83 ? -7.193 7.965 -6.242 1.00 91.56 83 PRO A CA 1
ATOM 640 C C . PRO A 1 83 ? -5.747 7.851 -6.734 1.00 91.56 83 PRO A C 1
ATOM 642 O O . PRO A 1 83 ? -5.494 7.902 -7.934 1.00 91.56 83 PRO A O 1
ATOM 645 N N . ALA A 1 84 ? -4.802 7.634 -5.813 1.00 89.44 84 ALA A N 1
ATOM 646 C CA . ALA A 1 84 ? -3.396 7.443 -6.160 1.00 89.44 84 ALA A CA 1
ATOM 647 C C . ALA A 1 84 ? -3.179 6.140 -6.945 1.00 89.44 84 ALA A C 1
ATOM 649 O O . ALA A 1 84 ? -2.396 6.106 -7.892 1.00 89.44 84 ALA A O 1
ATOM 650 N N . TYR A 1 85 ? -3.899 5.079 -6.580 1.00 90.62 85 TYR A N 1
ATOM 651 C CA . TYR A 1 85 ? -3.827 3.797 -7.267 1.00 90.62 85 TYR A CA 1
ATOM 652 C C . TYR A 1 85 ? -4.338 3.861 -8.710 1.00 90.62 85 TYR A C 1
ATOM 654 O O . TYR A 1 85 ? -3.658 3.405 -9.626 1.00 90.62 85 TYR A O 1
ATOM 662 N N . TRP A 1 86 ? -5.505 4.465 -8.931 1.00 93.25 86 TRP A N 1
ATOM 663 C CA . TRP A 1 86 ? -6.059 4.648 -10.269 1.00 93.25 86 TRP A CA 1
ATOM 664 C C . TRP A 1 86 ? -5.179 5.550 -11.126 1.00 93.25 86 TRP A C 1
ATOM 666 O O . TRP A 1 86 ? -4.945 5.226 -12.286 1.00 93.25 86 TRP A O 1
ATOM 676 N N . ALA A 1 87 ? -4.624 6.623 -10.554 1.00 92.44 87 ALA A N 1
ATOM 677 C CA . ALA A 1 87 ? -3.647 7.449 -11.256 1.00 92.44 87 ALA A CA 1
ATOM 678 C C . ALA A 1 87 ? -2.432 6.619 -11.708 1.00 92.44 87 ALA A C 1
ATOM 680 O O . ALA A 1 87 ? -2.023 6.716 -12.863 1.00 92.44 87 ALA A O 1
ATOM 681 N N . ALA A 1 88 ? -1.900 5.749 -10.841 1.00 90.31 88 ALA A N 1
ATOM 682 C CA . ALA A 1 88 ? -0.800 4.855 -11.198 1.00 90.31 88 ALA A CA 1
ATOM 683 C C . ALA A 1 88 ? -1.184 3.860 -12.308 1.00 90.31 88 ALA A C 1
ATOM 685 O O . ALA A 1 88 ? -0.406 3.678 -13.242 1.00 90.31 88 ALA A O 1
ATOM 686 N N . ILE A 1 89 ? -2.382 3.260 -12.251 1.00 90.88 89 ILE A N 1
ATOM 687 C CA . ILE A 1 89 ? -2.886 2.384 -13.323 1.00 90.88 89 ILE A CA 1
ATOM 688 C C . ILE A 1 89 ? -2.945 3.138 -14.650 1.00 90.88 89 ILE A C 1
ATOM 690 O O . ILE A 1 89 ? -2.448 2.629 -15.651 1.00 90.88 89 ILE A O 1
ATOM 694 N N . VAL A 1 90 ? -3.530 4.338 -14.668 1.00 91.31 90 VAL A N 1
ATOM 695 C CA . VAL A 1 90 ? -3.677 5.137 -15.893 1.00 91.31 90 VAL A CA 1
ATOM 696 C C . VAL A 1 90 ? -2.312 5.477 -16.479 1.00 91.31 90 VAL A C 1
ATOM 698 O O . VAL A 1 90 ? -2.099 5.260 -17.668 1.00 91.31 90 VAL A O 1
ATOM 701 N N . VAL A 1 91 ? -1.375 5.954 -15.655 1.00 90.38 91 VAL A N 1
ATOM 702 C CA . VAL A 1 91 ? -0.023 6.316 -16.106 1.00 90.38 91 VAL A CA 1
ATOM 703 C C . VAL A 1 91 ? 0.708 5.109 -16.691 1.00 90.38 91 VAL A C 1
ATOM 705 O O . VAL A 1 91 ? 1.273 5.211 -17.776 1.00 90.38 91 VAL A O 1
ATOM 708 N N . VAL A 1 92 ? 0.675 3.960 -16.012 1.00 87.81 92 VAL A N 1
ATOM 709 C CA . VAL A 1 92 ? 1.384 2.758 -16.476 1.00 87.81 92 VAL A CA 1
ATOM 710 C C . VAL A 1 92 ? 0.725 2.155 -17.713 1.00 87.81 92 VAL A C 1
ATOM 712 O O . VAL A 1 92 ? 1.423 1.774 -18.646 1.00 87.81 92 VAL A O 1
ATOM 715 N N . THR A 1 93 ? -0.606 2.137 -17.771 1.00 88.25 93 THR A N 1
ATOM 71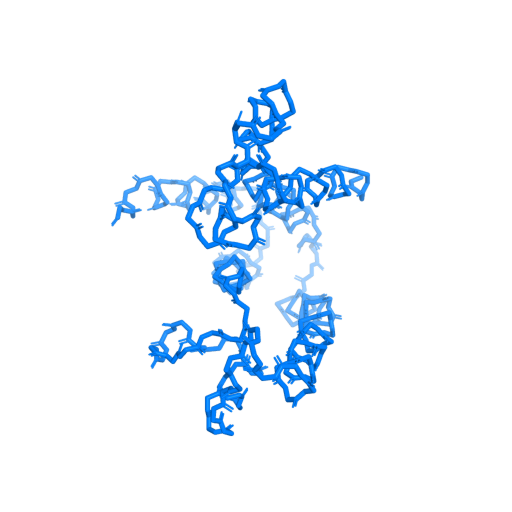6 C CA . THR A 1 93 ? -1.340 1.656 -18.952 1.00 88.25 93 THR A CA 1
ATOM 717 C C . THR A 1 93 ? -1.077 2.558 -20.158 1.00 88.25 93 THR A C 1
ATOM 719 O O . THR A 1 93 ? -0.799 2.062 -21.246 1.00 88.25 93 THR A O 1
ATOM 722 N N . ALA A 1 94 ? -1.095 3.882 -19.974 1.00 88.94 94 ALA A N 1
ATOM 723 C CA . ALA A 1 94 ? -0.758 4.830 -21.033 1.00 88.94 94 ALA A CA 1
ATOM 724 C C . ALA A 1 94 ? 0.693 4.656 -21.506 1.00 88.94 94 ALA A C 1
ATOM 726 O O . ALA A 1 94 ? 0.943 4.646 -22.709 1.00 88.94 94 ALA A O 1
ATOM 727 N N . ALA A 1 95 ? 1.638 4.462 -20.580 1.00 87.06 95 ALA A N 1
ATOM 728 C CA . ALA A 1 95 ? 3.029 4.186 -20.922 1.00 87.06 95 ALA A CA 1
ATOM 729 C C . ALA A 1 95 ? 3.179 2.884 -21.727 1.00 87.06 95 ALA A C 1
ATOM 731 O O . ALA A 1 95 ? 3.894 2.888 -22.721 1.00 87.06 95 ALA A O 1
ATOM 732 N N . ALA A 1 96 ? 2.471 1.810 -21.362 1.00 86.25 96 ALA A N 1
ATOM 733 C CA . ALA A 1 96 ? 2.497 0.541 -22.097 1.00 86.25 96 ALA A CA 1
ATOM 734 C C . ALA A 1 96 ? 1.935 0.672 -23.525 1.00 86.25 96 ALA A C 1
ATOM 736 O O . ALA A 1 96 ? 2.489 0.113 -24.467 1.00 86.25 96 ALA A O 1
ATOM 737 N N . VAL A 1 97 ? 0.872 1.463 -23.714 1.00 86.25 97 VAL A N 1
ATOM 738 C CA . VAL A 1 97 ? 0.286 1.710 -25.045 1.00 86.25 97 VAL A CA 1
ATOM 739 C C . VAL A 1 97 ? 1.192 2.588 -25.917 1.00 86.25 97 VAL A C 1
ATOM 741 O O . VAL A 1 97 ? 1.309 2.348 -27.117 1.00 86.25 97 VAL A O 1
ATOM 744 N N . LEU A 1 98 ? 1.831 3.608 -25.336 1.00 87.19 98 LEU A N 1
ATOM 745 C CA . LEU A 1 98 ? 2.694 4.543 -26.071 1.00 87.19 98 LEU A CA 1
ATOM 746 C C . LEU A 1 98 ? 4.106 3.990 -26.324 1.00 87.19 98 LEU A C 1
ATOM 748 O O . LEU A 1 98 ? 4.748 4.387 -27.295 1.00 87.19 98 LEU A O 1
ATOM 752 N N . LEU A 1 99 ? 4.593 3.096 -25.459 1.00 84.56 99 LEU A N 1
ATOM 753 C CA . LEU A 1 99 ? 5.939 2.516 -25.494 1.00 84.56 99 LEU A CA 1
ATOM 754 C C . LEU A 1 99 ? 5.876 0.975 -25.423 1.00 84.56 99 LEU A C 1
ATOM 756 O O . LEU A 1 99 ? 6.410 0.378 -24.482 1.00 84.56 99 LEU A O 1
ATOM 760 N N . PRO A 1 100 ? 5.281 0.304 -26.428 1.00 71.19 100 PRO A N 1
ATOM 761 C CA . PRO A 1 100 ? 5.034 -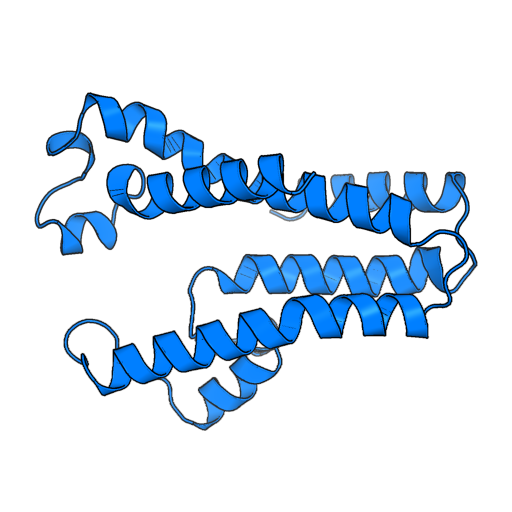1.143 -26.396 1.00 71.19 100 PRO A CA 1
ATOM 762 C C . PRO A 1 100 ? 6.314 -1.993 -26.405 1.00 71.19 100 PRO A C 1
ATOM 764 O O . PRO A 1 100 ? 6.272 -3.180 -26.114 1.00 71.19 100 PRO A O 1
ATOM 767 N N . VAL A 1 101 ? 7.469 -1.393 -26.714 1.00 66.56 101 VAL A N 1
ATOM 768 C CA . VAL A 1 101 ? 8.786 -2.051 -26.646 1.00 66.56 101 VAL A CA 1
ATOM 769 C C . VAL A 1 101 ? 9.212 -2.337 -25.199 1.00 66.56 101 VAL A C 1
ATOM 771 O O . VAL A 1 101 ? 10.041 -3.211 -24.968 1.00 66.56 101 VAL A O 1
ATOM 774 N N . VAL A 1 102 ? 8.668 -1.602 -24.222 1.00 66.50 102 VAL A N 1
ATOM 775 C CA . VAL A 1 102 ? 9.110 -1.661 -22.818 1.00 66.50 102 VAL A CA 1
ATOM 776 C C . VAL A 1 102 ? 8.136 -2.452 -21.943 1.00 66.50 102 VAL A C 1
ATOM 778 O O . VAL A 1 102 ? 8.569 -3.119 -21.005 1.00 66.50 102 VAL A O 1
ATOM 781 N N . VAL A 1 103 ? 6.829 -2.370 -22.217 1.00 69.38 103 VAL A N 1
ATOM 782 C CA . VAL A 1 103 ? 5.778 -3.017 -21.415 1.00 69.38 103 VAL A CA 1
ATOM 783 C C . VAL A 1 103 ? 4.634 -3.452 -22.324 1.00 69.38 103 VAL A C 1
ATOM 785 O O . VAL A 1 103 ? 4.102 -2.641 -23.078 1.00 69.38 103 VAL A O 1
ATOM 788 N N . GLU A 1 104 ? 4.222 -4.712 -22.215 1.00 75.31 104 GLU A N 1
ATOM 789 C CA . GLU A 1 104 ? 3.074 -5.230 -22.954 1.00 75.31 104 GLU A CA 1
ATOM 790 C C . GLU A 1 104 ? 1.759 -4.776 -22.284 1.00 75.31 104 GLU A C 1
ATOM 792 O O . GLU A 1 104 ? 1.620 -4.888 -21.059 1.00 75.31 104 GLU A O 1
ATOM 797 N N . PRO A 1 105 ? 0.802 -4.201 -23.035 1.00 77.25 105 PRO A N 1
ATOM 798 C CA . PRO A 1 105 ? -0.452 -3.732 -22.461 1.00 77.25 105 PRO A CA 1
ATOM 799 C C . PRO A 1 105 ? -1.328 -4.910 -22.016 1.00 77.25 105 PRO A C 1
ATOM 801 O O . PRO A 1 105 ? -1.499 -5.883 -22.747 1.00 77.25 105 PRO A O 1
ATOM 804 N N . LEU A 1 106 ? -1.937 -4.789 -20.833 1.00 81.44 106 LEU A N 1
ATOM 805 C CA . LEU A 1 106 ? -2.905 -5.775 -20.352 1.00 81.44 106 LEU A CA 1
ATOM 806 C C . LEU A 1 106 ? -4.188 -5.752 -21.180 1.00 81.44 106 LEU A C 1
ATOM 808 O O . LEU A 1 106 ? -4.589 -4.722 -21.739 1.00 81.44 106 LEU A O 1
ATOM 812 N N . ARG A 1 107 ? -4.885 -6.887 -21.181 1.00 86.75 107 ARG A N 1
ATOM 813 C CA . ARG A 1 107 ? -6.212 -6.979 -21.787 1.00 86.75 107 ARG A CA 1
ATOM 814 C C . ARG A 1 107 ? -7.225 -6.158 -20.982 1.00 86.75 107 ARG A C 1
ATOM 816 O O . ARG A 1 107 ? -7.062 -5.922 -19.784 1.00 86.75 107 ARG A O 1
ATOM 823 N N . LEU A 1 108 ? -8.307 -5.726 -21.631 1.00 87.56 108 LEU A N 1
ATOM 824 C CA . LEU A 1 108 ? -9.328 -4.884 -20.991 1.00 87.56 108 LEU A CA 1
ATOM 825 C C . LEU A 1 108 ? -9.989 -5.564 -19.785 1.00 87.56 108 LEU A C 1
ATOM 827 O O . LEU A 1 108 ? -10.236 -4.906 -18.777 1.00 87.56 108 LEU A O 1
ATOM 831 N N . ASP A 1 109 ? -10.250 -6.867 -19.865 1.00 89.25 109 ASP A N 1
ATOM 832 C CA . ASP A 1 109 ? -10.789 -7.661 -18.760 1.00 89.25 109 ASP A CA 1
ATOM 833 C C . ASP A 1 109 ? -9.854 -7.652 -17.545 1.00 89.25 109 ASP A C 1
ATOM 835 O O . ASP A 1 109 ? -10.291 -7.438 -16.412 1.00 89.25 109 ASP A O 1
ATOM 839 N N . GLU A 1 110 ? -8.553 -7.775 -17.782 1.00 88.19 110 GLU A N 1
ATOM 840 C CA . GLU A 1 110 ? -7.541 -7.767 -16.729 1.00 88.19 110 GLU A CA 1
ATOM 841 C C . GLU A 1 110 ? -7.356 -6.374 -16.121 1.00 88.19 110 GLU A C 1
ATOM 843 O O . GLU A 1 110 ? -7.227 -6.224 -14.901 1.00 88.19 110 GLU A O 1
ATOM 848 N N . LEU A 1 111 ? -7.399 -5.334 -16.956 1.00 88.62 111 LEU A N 1
ATOM 849 C CA . LEU A 1 111 ? -7.343 -3.942 -16.519 1.00 88.62 111 LEU A CA 1
ATOM 850 C C . LEU A 1 111 ? -8.528 -3.597 -15.605 1.00 88.62 111 LEU A C 1
ATOM 852 O O . LEU A 1 111 ? -8.336 -2.968 -14.561 1.00 88.62 111 LEU A O 1
ATOM 856 N N . LEU A 1 112 ? -9.738 -4.047 -15.954 1.00 90.25 112 LEU A N 1
ATOM 857 C CA . LEU A 1 112 ? -10.934 -3.852 -15.130 1.00 90.25 112 LEU A CA 1
ATOM 858 C C . LEU A 1 112 ? -10.799 -4.535 -13.766 1.00 90.25 112 LEU A C 1
ATOM 860 O O . LEU A 1 112 ? -11.138 -3.933 -12.745 1.00 90.25 112 LEU A O 1
ATOM 864 N N . VAL A 1 113 ? -10.246 -5.750 -13.722 1.00 89.94 113 VAL A N 1
ATOM 865 C CA . VAL A 1 113 ? -9.948 -6.425 -12.451 1.00 89.94 113 VAL A CA 1
ATOM 866 C C . VAL A 1 113 ? -8.911 -5.632 -11.651 1.00 89.94 113 VAL A C 1
ATOM 868 O O . VAL A 1 113 ? -9.102 -5.416 -10.451 1.00 89.94 113 VAL A O 1
ATOM 871 N N . ASN A 1 114 ? -7.859 -5.122 -12.297 1.00 90.50 114 ASN A N 1
ATOM 872 C CA . ASN A 1 114 ? -6.848 -4.302 -11.631 1.00 90.50 114 ASN A CA 1
ATOM 873 C C . ASN A 1 114 ? -7.452 -3.038 -11.002 1.00 90.50 114 ASN A C 1
ATOM 875 O O . ASN A 1 114 ? -7.105 -2.714 -9.873 1.00 90.50 114 ASN A O 1
ATOM 879 N N . LEU A 1 115 ? -8.422 -2.368 -11.634 1.00 89.06 115 LEU A N 1
ATOM 880 C CA . LEU A 1 115 ? -9.078 -1.182 -11.051 1.00 89.06 115 LEU A CA 1
ATOM 881 C C . LEU A 1 115 ? -9.753 -1.444 -9.690 1.00 89.06 115 LEU A C 1
ATOM 883 O O . LEU A 1 115 ? -9.963 -0.500 -8.922 1.00 89.06 115 LEU A O 1
ATOM 887 N N . THR A 1 116 ? -10.056 -2.707 -9.376 1.00 88.75 116 THR A N 1
ATOM 888 C CA . THR A 1 116 ? -10.681 -3.132 -8.112 1.00 88.75 116 THR A CA 1
ATOM 889 C C . THR A 1 116 ? -9.688 -3.566 -7.026 1.00 88.75 116 THR A C 1
ATOM 891 O O . THR A 1 116 ? -10.113 -3.880 -5.916 1.00 88.75 116 THR A O 1
ATOM 894 N N . MET A 1 117 ? -8.378 -3.601 -7.311 1.00 87.88 117 MET A N 1
ATOM 895 C CA . MET A 1 117 ? -7.347 -4.245 -6.475 1.00 87.88 117 MET A CA 1
ATOM 896 C C . MET A 1 117 ? -7.529 -5.770 -6.272 1.00 87.88 117 MET A C 1
ATOM 898 O O . MET A 1 117 ? -6.845 -6.357 -5.432 1.00 87.88 117 MET A O 1
ATOM 902 N N . LEU A 1 118 ? -8.413 -6.439 -7.027 1.00 86.75 118 LEU A N 1
ATOM 903 C CA . LEU A 1 118 ? -8.697 -7.880 -6.896 1.00 86.75 118 LEU A CA 1
ATOM 904 C C . LEU A 1 118 ? -7.870 -8.778 -7.828 1.00 86.75 118 LEU A C 1
ATOM 906 O O . LEU A 1 118 ? -8.088 -9.985 -7.879 1.00 86.75 118 LEU A O 1
ATOM 910 N N . GLN A 1 119 ? -6.872 -8.239 -8.519 1.00 86.94 119 GLN A N 1
ATOM 911 C CA . GLN A 1 119 ? -6.035 -9.005 -9.444 1.00 86.94 119 GLN A CA 1
ATOM 912 C C . GLN A 1 119 ? -5.277 -10.153 -8.764 1.00 86.94 119 GLN A C 1
ATOM 914 O O . GLN A 1 119 ? -5.187 -11.244 -9.313 1.00 86.94 119 GLN A O 1
ATOM 919 N N . GLN A 1 120 ? -4.801 -9.965 -7.528 1.00 85.06 120 GLN A N 1
ATOM 920 C CA . GLN A 1 120 ? -4.075 -11.016 -6.814 1.00 85.06 120 GLN A CA 1
ATOM 921 C C . GLN A 1 120 ? -4.955 -12.211 -6.395 1.00 85.06 120 GLN A C 1
ATOM 923 O O . GLN A 1 120 ? -4.537 -13.339 -6.644 1.00 85.06 120 GLN A O 1
ATOM 928 N N . PRO A 1 121 ? -6.138 -12.036 -5.769 1.00 86.19 121 PRO A N 1
ATOM 929 C CA . PRO A 1 121 ? -7.013 -13.168 -5.457 1.00 86.19 121 PRO A CA 1
ATOM 930 C C . PRO A 1 121 ? -7.651 -13.798 -6.702 1.00 86.19 121 PRO A C 1
ATOM 932 O O . PRO A 1 121 ? -7.956 -14.984 -6.668 1.00 86.19 121 PRO A O 1
ATOM 935 N N . MET A 1 122 ? -7.845 -13.036 -7.783 1.00 86.44 122 MET A N 1
ATOM 936 C CA . MET A 1 122 ? -8.401 -13.552 -9.041 1.00 86.44 122 MET A CA 1
ATOM 937 C C . MET A 1 122 ? -7.347 -14.195 -9.957 1.00 86.44 122 MET A C 1
ATOM 939 O O . MET A 1 122 ? -7.710 -14.742 -10.990 1.00 86.44 122 MET A O 1
ATOM 943 N N . GLY A 1 123 ? -6.061 -14.152 -9.587 1.00 84.94 123 GLY A N 1
ATOM 944 C CA . GLY A 1 123 ? -4.976 -14.748 -10.373 1.00 84.94 123 GLY A CA 1
ATOM 945 C C . GLY A 1 123 ? -4.698 -14.036 -11.698 1.00 84.94 123 GLY A C 1
ATOM 946 O O . GLY A 1 123 ? -4.162 -14.650 -12.611 1.00 84.94 123 GLY A O 1
ATOM 947 N N . VAL A 1 124 ? -5.076 -12.762 -11.799 1.00 87.31 124 VAL A N 1
ATOM 948 C CA . VAL A 1 124 ? -4.926 -11.936 -13.000 1.00 87.31 124 VAL A CA 1
ATOM 949 C C . VAL A 1 124 ? -3.585 -11.204 -12.974 1.00 87.31 124 VAL A C 1
ATOM 951 O O . VAL A 1 124 ? -3.090 -10.824 -11.902 1.00 87.31 124 VAL A O 1
ATOM 954 N N . ASP A 1 125 ? -3.017 -10.968 -14.156 1.00 84.31 125 ASP A N 1
ATOM 955 C CA . ASP A 1 125 ? -1.787 -10.202 -14.300 1.00 84.31 125 ASP A CA 1
ATOM 956 C C . ASP A 1 125 ? -1.915 -8.788 -13.729 1.00 84.31 125 ASP A C 1
ATOM 958 O O . ASP A 1 125 ? -2.977 -8.160 -13.695 1.00 84.31 125 ASP A O 1
ATOM 962 N N . ARG A 1 126 ? -0.805 -8.288 -13.186 1.00 82.88 126 ARG A N 1
ATOM 963 C CA . ARG A 1 126 ? -0.778 -7.021 -12.452 1.00 82.88 126 ARG A CA 1
ATOM 964 C C . ARG A 1 126 ? -0.255 -5.914 -13.351 1.00 82.88 126 ARG A C 1
ATOM 966 O O . ARG A 1 126 ? 0.862 -6.024 -13.842 1.00 82.88 126 ARG A O 1
ATOM 973 N N . VAL A 1 127 ? -0.989 -4.801 -13.427 1.00 82.62 127 VAL A N 1
ATOM 974 C CA . VAL A 1 127 ? -0.524 -3.581 -14.122 1.00 82.62 127 VAL A CA 1
ATOM 975 C C . VAL A 1 127 ? 0.780 -3.068 -13.506 1.00 82.62 127 VAL A C 1
ATOM 977 O O . VAL A 1 127 ? 1.706 -2.702 -14.220 1.00 82.62 127 VAL A O 1
ATOM 980 N N . LEU A 1 128 ? 0.880 -3.064 -12.170 1.00 81.25 128 LEU A N 1
ATOM 981 C CA . LEU A 1 128 ? 2.135 -2.784 -11.476 1.00 81.25 128 LEU A CA 1
ATOM 982 C C . LEU A 1 128 ? 2.570 -3.968 -10.623 1.00 81.25 128 LEU A C 1
ATOM 984 O O . LEU A 1 128 ? 1.821 -4.473 -9.783 1.00 81.25 128 LEU A O 1
ATOM 988 N N . GLY A 1 129 ? 3.852 -4.320 -10.738 1.00 79.50 129 GLY A N 1
ATOM 989 C CA . GLY A 1 129 ? 4.474 -5.330 -9.888 1.00 79.50 129 GLY A CA 1
ATOM 990 C C . GLY A 1 129 ? 4.281 -5.042 -8.397 1.00 79.50 129 GLY A C 1
ATOM 991 O O . GLY A 1 129 ? 4.018 -5.969 -7.646 1.00 79.50 129 GLY A O 1
ATOM 992 N N . VAL A 1 130 ? 4.313 -3.772 -7.974 1.00 83.81 130 VAL A N 1
ATOM 993 C CA . VAL A 1 130 ? 4.182 -3.357 -6.564 1.00 83.81 130 VAL A CA 1
ATOM 994 C C . VAL A 1 130 ? 2.755 -3.465 -5.999 1.00 83.81 130 VAL A C 1
ATOM 996 O O . VAL A 1 130 ? 2.586 -3.360 -4.790 1.00 83.81 130 VAL A O 1
ATOM 999 N N . CYS A 1 131 ? 1.718 -3.731 -6.810 1.00 84.81 131 CYS A N 1
ATOM 1000 C CA . CYS A 1 131 ? 0.325 -3.797 -6.329 1.00 84.81 131 CYS A CA 1
ATOM 1001 C C . CYS A 1 131 ? 0.088 -4.809 -5.197 1.00 84.81 131 CYS A C 1
ATOM 1003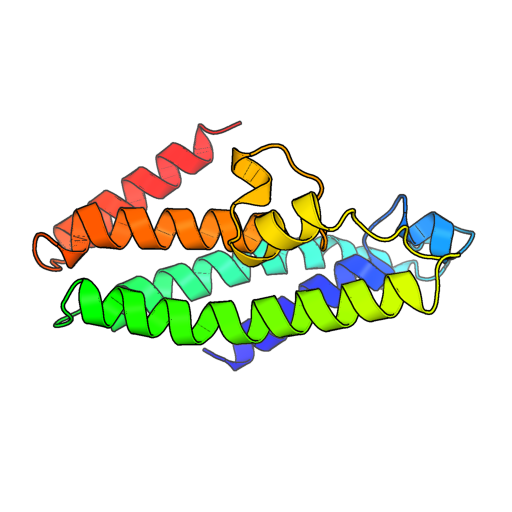 O O . CYS A 1 131 ? -0.875 -4.663 -4.444 1.00 84.81 131 CYS A O 1
ATOM 1005 N N . TRP A 1 132 ? 0.955 -5.817 -5.054 1.00 85.19 132 TRP A N 1
ATOM 1006 C CA . TRP A 1 132 ? 0.860 -6.788 -3.964 1.00 85.19 132 TRP A CA 1
ATOM 1007 C C . TRP A 1 132 ? 0.906 -6.118 -2.583 1.00 85.19 132 TRP A C 1
ATOM 1009 O O . TRP A 1 132 ? 0.248 -6.594 -1.658 1.00 85.19 132 TRP A O 1
ATOM 1019 N N . THR A 1 133 ? 1.629 -5.001 -2.432 1.00 87.69 133 THR A N 1
ATOM 1020 C CA . THR A 1 133 ? 1.729 -4.305 -1.143 1.00 87.69 133 THR A CA 1
ATOM 1021 C C . THR A 1 133 ? 0.397 -3.668 -0.757 1.00 87.69 133 THR A C 1
ATOM 1023 O O . THR A 1 133 ? -0.071 -3.845 0.367 1.00 87.69 133 THR A O 1
ATOM 1026 N N . LEU A 1 134 ? -0.258 -3.008 -1.716 1.00 87.44 134 LEU A N 1
ATOM 1027 C CA . LEU A 1 134 ? -1.579 -2.398 -1.549 1.00 87.44 134 LEU A CA 1
ATOM 1028 C C . LEU A 1 134 ? -2.639 -3.445 -1.224 1.00 87.44 134 LEU A C 1
ATOM 1030 O O . LEU A 1 134 ? -3.504 -3.213 -0.385 1.00 87.44 134 LEU A O 1
ATOM 1034 N N . TRP A 1 135 ? -2.552 -4.619 -1.847 1.00 88.25 135 TRP A N 1
ATOM 1035 C CA . TRP A 1 135 ? -3.457 -5.718 -1.542 1.00 88.25 135 TRP A CA 1
ATOM 1036 C C . TRP A 1 135 ? -3.282 -6.229 -0.105 1.00 88.25 135 TRP A C 1
ATOM 1038 O O . TRP A 1 135 ? -4.271 -6.415 0.605 1.00 88.25 135 TRP A O 1
ATOM 1048 N N . VAL A 1 136 ? -2.042 -6.413 0.366 1.00 89.06 136 VAL A N 1
ATOM 1049 C CA . VAL A 1 136 ? -1.770 -6.767 1.775 1.00 89.06 136 VAL A CA 1
ATOM 1050 C C . VAL A 1 136 ? -2.297 -5.685 2.721 1.00 89.06 136 VAL A C 1
ATOM 1052 O O . VAL A 1 136 ? -2.929 -6.001 3.732 1.00 89.06 136 VAL A O 1
ATOM 1055 N N . GLU A 1 137 ? -2.096 -4.414 2.376 1.00 89.69 137 GLU A N 1
ATOM 1056 C CA . GLU A 1 137 ? -2.590 -3.277 3.150 1.00 89.69 137 GLU A CA 1
ATOM 1057 C C . GLU A 1 137 ? -4.129 -3.254 3.220 1.00 89.69 137 GLU A C 1
ATOM 1059 O O . GLU A 1 137 ? -4.699 -3.120 4.305 1.00 89.69 137 GLU A O 1
ATOM 1064 N N . LEU A 1 138 ? -4.819 -3.496 2.102 1.00 88.88 138 LEU A N 1
ATOM 1065 C CA . LEU A 1 138 ? -6.278 -3.594 2.053 1.00 88.88 138 LEU A CA 1
ATOM 1066 C C . LEU A 1 138 ? -6.807 -4.746 2.922 1.00 88.88 138 LEU A C 1
ATOM 1068 O O . LEU A 1 138 ? -7.772 -4.555 3.668 1.00 88.88 138 LEU A O 1
ATOM 1072 N N . ARG A 1 139 ? -6.162 -5.922 2.890 1.00 89.88 139 ARG A N 1
ATOM 1073 C CA . ARG A 1 139 ? -6.530 -7.049 3.769 1.00 89.88 139 ARG A CA 1
ATOM 1074 C C . ARG A 1 139 ? -6.408 -6.667 5.241 1.00 89.88 139 ARG A C 1
ATOM 1076 O O . ARG A 1 139 ? -7.327 -6.934 6.015 1.00 89.88 139 ARG A O 1
ATOM 1083 N N . PHE A 1 140 ? -5.310 -6.009 5.618 1.00 90.69 140 PHE A N 1
ATOM 1084 C CA . PHE A 1 140 ? -5.133 -5.503 6.978 1.00 90.69 140 PHE A CA 1
ATOM 1085 C C . PHE A 1 140 ? -6.265 -4.541 7.359 1.00 90.69 140 PHE A C 1
ATOM 1087 O O . PHE A 1 140 ? -6.817 -4.657 8.451 1.00 90.69 140 PHE A O 1
ATOM 1094 N N . TYR A 1 141 ? -6.669 -3.636 6.459 1.00 90.25 141 TYR A N 1
ATOM 1095 C CA . TYR A 1 141 ? -7.740 -2.666 6.725 1.00 90.25 141 TYR A CA 1
ATOM 1096 C C . TYR A 1 141 ? -9.077 -3.348 6.989 1.00 90.25 141 TYR A C 1
ATOM 1098 O O . TYR A 1 141 ? -9.756 -3.003 7.957 1.00 90.25 141 TYR A O 1
ATOM 1106 N N . VAL A 1 142 ? -9.447 -4.311 6.143 1.00 90.12 142 VAL A N 1
ATOM 1107 C CA . VAL A 1 142 ? -10.706 -5.055 6.270 1.00 90.12 142 VAL A CA 1
ATOM 1108 C C . VAL A 1 142 ? -10.724 -5.844 7.576 1.00 90.12 142 VAL A C 1
ATOM 1110 O O . VAL A 1 142 ? -11.679 -5.742 8.346 1.00 90.12 142 VAL A O 1
ATOM 1113 N N . LEU A 1 143 ? -9.648 -6.571 7.879 1.00 91.69 143 LEU A N 1
ATOM 1114 C CA . LEU A 1 143 ? -9.563 -7.373 9.099 1.00 91.69 143 LEU A CA 1
ATOM 1115 C C . LEU A 1 143 ? -9.551 -6.491 10.354 1.00 91.69 143 LEU A C 1
ATOM 1117 O O . LEU A 1 143 ? -10.290 -6.761 11.300 1.00 91.69 143 LEU A O 1
ATOM 1121 N N . PHE A 1 144 ? -8.791 -5.395 10.352 1.00 91.81 144 PHE A N 1
ATOM 1122 C CA . PHE A 1 144 ? -8.775 -4.447 11.466 1.00 91.81 144 PHE A CA 1
ATOM 1123 C C . PHE A 1 144 ? -10.159 -3.818 11.681 1.00 91.81 144 PHE A C 1
ATOM 1125 O O . PHE A 1 144 ? -10.634 -3.708 12.814 1.00 91.81 144 PHE A O 1
ATOM 1132 N N . ALA A 1 145 ? -10.854 -3.456 10.601 1.00 90.12 145 ALA A N 1
ATOM 1133 C CA . ALA A 1 145 ? -12.203 -2.913 10.678 1.00 90.12 145 ALA A CA 1
ATOM 1134 C C . ALA A 1 145 ? -13.196 -3.915 11.295 1.00 90.12 145 ALA A C 1
ATOM 1136 O O . ALA A 1 145 ? -13.958 -3.542 12.187 1.00 90.12 145 ALA A O 1
ATOM 1137 N N . VAL A 1 146 ? -13.157 -5.184 10.880 1.00 90.69 146 VAL A N 1
ATOM 1138 C CA . VAL A 1 146 ? -14.070 -6.238 11.360 1.00 90.69 146 VAL A CA 1
ATOM 1139 C C . VAL A 1 146 ? -13.780 -6.647 12.808 1.00 90.69 146 VAL A C 1
ATOM 1141 O O . VAL A 1 146 ? -14.704 -6.787 13.613 1.00 90.69 146 VAL A O 1
ATOM 1144 N N . PHE A 1 147 ? -12.510 -6.836 13.170 1.00 90.06 147 PHE A N 1
ATOM 1145 C CA . PHE A 1 147 ? -12.145 -7.370 14.486 1.00 90.06 147 PHE A CA 1
ATOM 1146 C C . PHE A 1 147 ? -11.986 -6.297 15.567 1.00 90.06 147 PHE A C 1
ATOM 1148 O O . PHE A 1 147 ? -12.241 -6.580 16.742 1.00 90.06 147 PHE A O 1
ATOM 1155 N N . VAL A 1 148 ? -11.601 -5.074 15.193 1.00 91.62 148 VA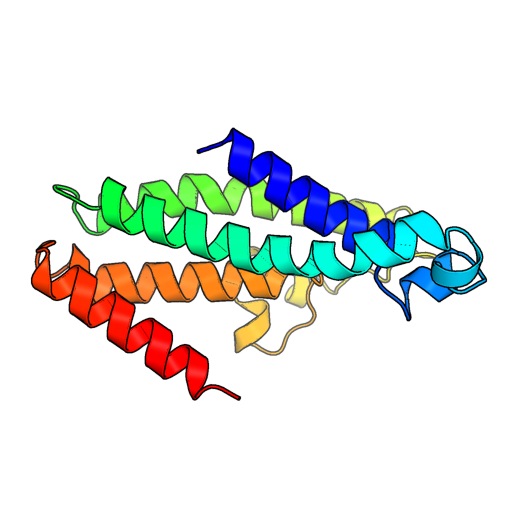L A N 1
ATOM 1156 C CA . VAL A 1 148 ? -11.313 -3.992 16.146 1.00 91.62 148 VAL A CA 1
ATOM 1157 C C . VAL A 1 148 ? -12.370 -2.895 16.077 1.00 91.62 148 VAL A C 1
ATOM 1159 O O . VAL A 1 148 ? -13.014 -2.614 17.086 1.00 91.62 148 VAL A O 1
ATOM 1162 N N . VAL A 1 149 ? -12.587 -2.289 14.905 1.00 89.75 149 VAL A N 1
ATOM 1163 C CA . VAL A 1 149 ? -13.447 -1.094 14.789 1.00 89.75 149 VAL A CA 1
ATOM 1164 C C . VAL A 1 149 ? -14.925 -1.437 14.989 1.00 89.75 149 VAL A C 1
ATOM 1166 O O . VAL A 1 149 ? -15.597 -0.766 15.767 1.00 89.75 149 VAL A O 1
ATOM 1169 N N . TRP A 1 150 ? -15.423 -2.514 14.371 1.00 89.62 150 TRP A N 1
ATOM 1170 C CA . TRP A 1 150 ? -16.830 -2.933 14.459 1.00 89.62 150 TRP A CA 1
ATOM 1171 C C . TRP A 1 150 ? -17.279 -3.161 15.897 1.00 89.62 150 TRP A C 1
ATOM 1173 O O . TRP A 1 150 ? -18.357 -2.736 16.300 1.00 89.62 150 TRP A O 1
ATOM 1183 N N . ARG A 1 151 ? -16.452 -3.843 16.694 1.00 86.31 151 ARG A N 1
ATOM 1184 C CA . ARG A 1 151 ? -16.785 -4.164 18.087 1.00 86.31 151 ARG A CA 1
ATOM 1185 C C . ARG A 1 151 ? -16.542 -2.994 19.044 1.00 86.31 151 ARG A C 1
ATOM 1187 O O . ARG A 1 151 ? -16.899 -3.107 20.218 1.00 86.31 151 ARG A O 1
ATOM 1194 N N . GLY A 1 152 ? -15.920 -1.915 18.572 1.00 86.88 152 GLY A N 1
ATOM 1195 C CA . GLY A 1 152 ? -15.425 -0.797 19.368 1.00 86.88 152 GLY A CA 1
ATOM 1196 C C . GLY A 1 152 ? -13.927 -0.920 19.656 1.00 86.88 152 GLY A C 1
ATOM 1197 O O . GLY A 1 152 ? -13.446 -1.949 20.143 1.00 86.88 152 GLY A O 1
ATOM 1198 N N . VAL A 1 153 ? -13.185 0.149 19.372 1.00 89.69 153 VAL A N 1
ATOM 1199 C CA . VAL A 1 153 ? -11.730 0.185 19.551 1.00 89.69 153 VAL A CA 1
ATOM 1200 C C . VAL A 1 153 ? -11.391 0.190 21.043 1.00 89.69 153 VAL A C 1
ATOM 1202 O O . VAL A 1 153 ? -11.820 1.067 21.787 1.00 89.69 153 VAL A O 1
ATOM 1205 N N . THR A 1 154 ? -10.613 -0.797 21.484 1.00 91.94 154 THR A N 1
ATOM 1206 C CA . THR A 1 154 ? -10.028 -0.848 22.831 1.00 91.94 154 THR A CA 1
ATOM 1207 C C . THR A 1 154 ? -8.560 -1.232 22.732 1.00 91.94 154 THR A C 1
ATOM 1209 O O . THR A 1 154 ? -8.169 -1.963 21.819 1.00 91.94 154 THR A O 1
ATOM 1212 N N . TYR A 1 155 ? -7.743 -0.793 23.695 1.00 90.06 155 TYR A N 1
ATOM 1213 C CA . TYR A 1 155 ? -6.305 -1.080 23.701 1.00 90.06 155 TYR A CA 1
ATOM 1214 C C . TYR A 1 155 ? -6.027 -2.588 23.618 1.00 90.06 155 TYR A C 1
ATOM 1216 O O . TYR A 1 155 ? -5.263 -3.037 22.768 1.00 90.06 155 TYR A O 1
ATOM 1224 N N . ARG A 1 156 ? -6.741 -3.389 24.422 1.00 92.56 156 ARG A N 1
ATOM 1225 C CA . ARG A 1 156 ? -6.617 -4.854 24.421 1.00 92.56 156 ARG A CA 1
ATOM 1226 C C . ARG A 1 156 ? -6.899 -5.460 23.044 1.00 92.56 156 ARG A C 1
ATOM 1228 O O . ARG A 1 156 ? -6.163 -6.342 22.620 1.00 92.56 156 ARG A O 1
ATOM 1235 N N . ARG A 1 157 ? -7.943 -5.006 22.341 1.00 92.06 157 ARG A N 1
ATOM 1236 C CA . ARG A 1 157 ? -8.291 -5.532 21.008 1.00 92.06 157 ARG A CA 1
ATOM 1237 C C . ARG A 1 157 ? -7.250 -5.165 19.961 1.00 92.06 157 ARG A C 1
ATOM 1239 O O . ARG A 1 157 ? -6.891 -6.024 19.166 1.00 92.06 157 ARG A O 1
ATOM 1246 N N . VAL A 1 158 ? -6.749 -3.930 19.996 1.00 92.25 158 VAL A N 1
ATOM 1247 C CA . VAL A 1 158 ? -5.668 -3.484 19.107 1.00 92.25 158 VAL A CA 1
ATOM 1248 C C . VAL A 1 158 ? -4.423 -4.343 19.320 1.00 92.25 158 VAL A C 1
ATOM 1250 O O . VAL A 1 158 ? -3.897 -4.884 18.356 1.00 92.25 158 VAL A O 1
ATOM 1253 N N . VAL A 1 159 ? -3.991 -4.539 20.571 1.00 93.12 159 VAL A N 1
ATOM 1254 C CA . VAL A 1 159 ? -2.803 -5.351 20.883 1.00 93.12 159 VAL A CA 1
ATOM 1255 C C . VAL A 1 159 ? -2.989 -6.805 20.455 1.00 93.12 159 VAL A C 1
ATOM 1257 O O . VAL A 1 159 ? -2.131 -7.338 19.761 1.00 93.12 159 VAL A O 1
ATOM 1260 N N . VAL A 1 160 ? -4.118 -7.435 20.801 1.00 94.12 160 VAL A N 1
ATOM 1261 C CA . VAL A 1 160 ? -4.404 -8.826 20.401 1.00 94.12 160 VAL A CA 1
ATOM 1262 C C . VAL A 1 160 ? -4.402 -8.970 18.881 1.00 94.12 160 VAL A C 1
ATOM 1264 O O . VAL A 1 160 ? -3.810 -9.914 18.362 1.00 94.12 160 VAL A O 1
ATOM 1267 N N . PHE A 1 161 ? -5.017 -8.026 18.165 1.00 94.25 161 PHE A N 1
ATOM 1268 C CA . PHE A 1 161 ? -5.020 -8.028 16.707 1.00 94.25 161 PHE A CA 1
ATOM 1269 C C . PHE A 1 161 ? -3.607 -7.877 16.135 1.00 94.25 161 PHE A C 1
ATOM 1271 O O . PHE A 1 161 ? -3.222 -8.663 15.277 1.00 94.25 161 PHE A O 1
ATOM 1278 N N . CYS A 1 162 ? -2.813 -6.923 16.629 1.00 91.56 162 CYS A N 1
ATOM 1279 C CA . CYS A 1 162 ? -1.441 -6.714 16.166 1.00 91.56 162 CYS A CA 1
ATOM 1280 C C . CYS A 1 162 ? -0.549 -7.931 16.442 1.00 91.56 162 CYS A C 1
ATOM 1282 O O . CYS A 1 162 ? 0.180 -8.359 15.553 1.00 91.56 162 CYS A O 1
ATOM 1284 N N . CYS A 1 163 ? -0.629 -8.527 17.635 1.00 92.62 163 CYS A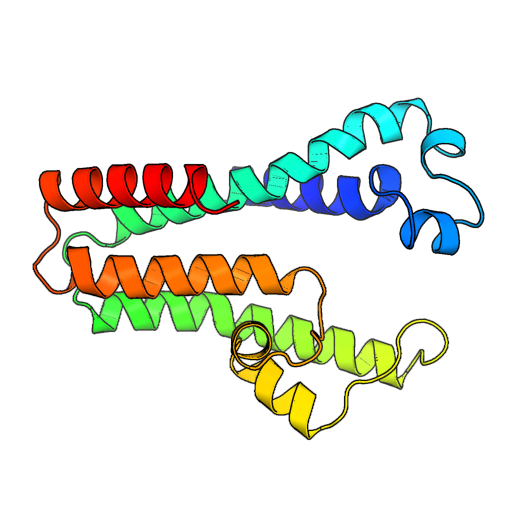 N 1
ATOM 1285 C CA . CYS A 1 163 ? 0.104 -9.751 17.954 1.00 92.62 163 CYS A CA 1
ATOM 1286 C C . CYS A 1 163 ? -0.326 -10.909 17.047 1.00 92.62 163 CYS A C 1
ATOM 1288 O O . CYS A 1 163 ? 0.527 -11.587 16.480 1.00 92.62 163 CYS A O 1
ATOM 1290 N N . GLY A 1 164 ? -1.636 -11.107 16.870 1.00 93.56 164 GLY A N 1
ATOM 1291 C CA . GLY A 1 164 ? -2.174 -12.146 15.994 1.00 93.56 164 GLY A CA 1
ATOM 1292 C C . GLY A 1 164 ? -1.755 -11.960 14.536 1.00 93.56 164 GLY A C 1
ATOM 1293 O O . GLY A 1 164 ? -1.337 -12.919 13.896 1.00 93.56 164 GLY A O 1
ATOM 1294 N N . TRP A 1 165 ? -1.795 -10.727 14.031 1.00 91.06 165 TRP A N 1
ATOM 1295 C CA . TRP A 1 165 ? -1.351 -10.385 12.681 1.00 91.06 165 TRP A CA 1
ATOM 1296 C C . TRP A 1 165 ? 0.143 -10.652 12.481 1.00 91.06 165 TRP A C 1
ATOM 1298 O O . TRP A 1 165 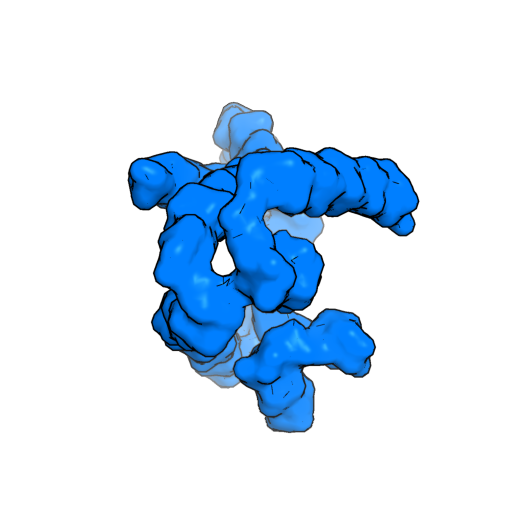? 0.522 -11.285 11.500 1.00 91.06 165 TRP A O 1
ATOM 1308 N N . THR A 1 166 ? 0.990 -10.222 13.421 1.00 88.94 166 THR A N 1
ATOM 1309 C CA . THR A 1 166 ? 2.440 -10.456 13.357 1.00 88.94 166 THR A CA 1
ATOM 1310 C C . THR A 1 166 ? 2.772 -11.945 13.401 1.00 88.94 166 THR A C 1
ATOM 1312 O O . THR A 1 166 ? 3.601 -12.406 12.620 1.00 88.94 166 THR A O 1
ATOM 1315 N N . LEU A 1 167 ? 2.102 -12.716 14.264 1.00 91.38 167 LEU A N 1
ATOM 1316 C CA . LEU A 1 167 ? 2.269 -14.169 14.312 1.00 91.38 167 LEU A CA 1
ATOM 1317 C C . LEU A 1 167 ? 1.820 -14.815 12.999 1.00 91.38 167 LEU A C 1
ATOM 1319 O O . LEU A 1 167 ? 2.578 -15.579 12.412 1.00 91.38 167 LEU A O 1
ATOM 1323 N N . ALA A 1 168 ? 0.634 -14.468 12.494 1.00 89.38 168 ALA A N 1
ATOM 1324 C CA . ALA A 1 168 ? 0.143 -14.980 11.217 1.00 89.38 168 ALA A CA 1
ATOM 1325 C C . ALA A 1 168 ? 1.111 -14.666 10.066 1.00 89.38 168 ALA A C 1
ATOM 1327 O O . ALA A 1 168 ? 1.395 -15.541 9.255 1.00 89.38 168 ALA A O 1
ATOM 1328 N N . GLY A 1 169 ? 1.675 -13.455 10.032 1.00 84.88 169 GLY A N 1
ATOM 1329 C CA . GLY A 1 169 ? 2.693 -13.066 9.057 1.00 84.88 169 GLY A CA 1
ATOM 1330 C C . GLY A 1 169 ? 4.004 -13.845 9.189 1.00 84.88 169 GLY A C 1
ATOM 1331 O O . GLY A 1 169 ? 4.635 -14.132 8.181 1.00 84.88 169 GLY A O 1
ATOM 1332 N N . ALA A 1 170 ? 4.401 -14.235 10.403 1.00 86.00 170 ALA A N 1
ATOM 1333 C CA . ALA A 1 170 ? 5.595 -15.053 10.623 1.00 86.00 170 ALA A CA 1
ATOM 1334 C C . ALA A 1 170 ? 5.422 -16.516 10.165 1.00 86.00 170 ALA A C 1
ATOM 1336 O O . ALA A 1 170 ? 6.405 -17.167 9.807 1.00 86.00 170 ALA A O 1
ATOM 1337 N N . PHE A 1 171 ? 4.188 -17.036 10.179 1.00 88.19 171 PHE A N 1
ATOM 1338 C CA . PHE A 1 171 ? 3.869 -18.410 9.764 1.00 88.19 171 PHE A CA 1
ATOM 1339 C C . PHE A 1 171 ? 3.383 -18.530 8.316 1.00 88.19 171 PHE A C 1
ATOM 1341 O O . PHE A 1 171 ? 3.426 -19.624 7.757 1.00 88.19 171 PHE A O 1
ATOM 1348 N N . ALA A 1 172 ? 2.946 -17.434 7.699 1.00 76.69 172 ALA A N 1
ATOM 1349 C CA . ALA A 1 172 ? 2.651 -17.371 6.275 1.00 76.69 172 ALA A CA 1
ATOM 1350 C C . ALA A 1 172 ? 3.972 -17.359 5.484 1.00 76.69 172 ALA A C 1
ATOM 1352 O O . ALA A 1 172 ? 4.517 -16.296 5.195 1.00 76.69 172 ALA A O 1
ATOM 1353 N N . ARG A 1 173 ? 4.517 -18.547 5.207 1.00 49.50 173 ARG A N 1
ATOM 1354 C CA . ARG A 1 173 ? 5.628 -18.748 4.266 1.00 49.50 173 ARG A CA 1
ATOM 1355 C C . ARG A 1 173 ? 5.101 -18.956 2.856 1.00 49.50 173 ARG A C 1
ATOM 1357 O O . ARG A 1 173 ? 4.106 -19.703 2.723 1.00 49.50 173 ARG A O 1
#

Secondary structure (DSSP, 8-state):
-HHHHHHHHHHHHHIIIII--THHHHHHTS-HHHHSHHHHHHHGGGGHHHHHHHHHHHHHHHHHTTT--HHHHHHHHHHHHHHHHHHHHHHHHHHHHH-TTT-PPPPHHHHHHHHTT-HHHHTPPPSSTTHHHHHHHHHHHHHHIIIIITT---HHHHHHHHHHHHHHHHH--

Foldseek 3Di:
DVVLLVVLVVLLVLCLAQQDDDPNCVVVVHHSCVVPVPSNVSSVCSVCSLVSVVVVLLVVLLVVLAPDALVRLVVVVCVVPLV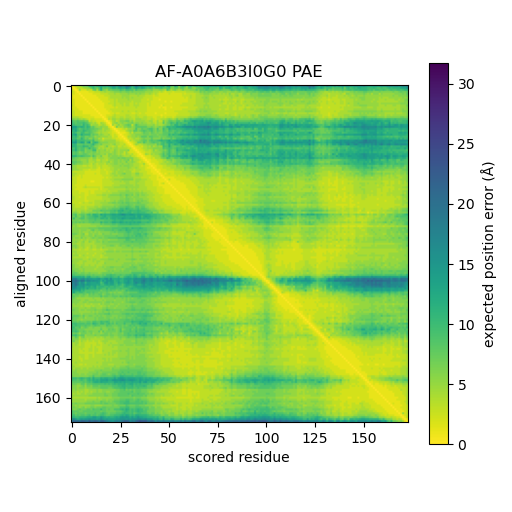VQVVLLVVLQVCCVVPVVSHPHDDPVLSVCQSVLNCVVVVGDHSDPPSVSVNVSVVLSVCCSVQANNVHHDPVSSVVSVVVVVVVVVPPD

Mean predicted aligned error: 6.04 Å

Sequence (173 aa):
MDGLRIVAALMVCLYHYAGKEGTVAESWGQSPAHLFPTLSSFATYGSLGVQLFFIISGFVICMSSWGRTVGDFFRSRVARLYPAYWAAIVVVTAAAVLLPVVVEPLRLDELLVNLTMLQQPMGVDRVLGVCWTLWVELRFYVLFAVFVVWRGVTYRRVVVFCCGWTLAGAFAR

Solvent-accessible surface area (backbone atoms only — not comparable to full-atom values): 9550 Å² total; per-residue (Å²): 112,68,68,59,49,51,51,21,50,50,26,37,53,38,10,60,71,34,31,43,71,63,74,45,14,61,74,66,75,44,54,34,56,76,80,35,52,74,57,14,68,58,16,47,60,10,60,52,17,58,56,50,46,52,52,52,51,53,52,51,48,64,69,70,43,62,98,44,53,47,67,59,51,49,51,60,46,50,73,59,49,49,61,60,48,51,52,50,50,52,54,49,51,51,45,15,68,77,39,57,92,81,35,79,65,76,55,70,72,42,48,57,38,42,78,69,63,44,18,74,88,70,73,42,71,65,91,48,87,68,52,63,57,57,44,54,51,50,51,50,50,54,52,46,33,62,71,24,32,63,77,51,72,45,71,68,48,53,50,53,49,52,54,50,50,54,51,51,56,73,67,63,123

Radius of gyration: 18.54 Å; Cα contacts (8 Å, |Δi|>4): 149; chains: 1; bounding box: 47×31×51 Å

pLDDT: mean 86.14, std 6.08, range [49.5, 94.25]